Protein AF-A0A4W5Q5W8-F1 (afdb_monomer)

Foldseek 3Di:
DQQKDKDKDDDDFDPPDPDDDDDDIDIDIDRDDDCVPVVVLVVVVVVCVVVVVVLVVLVVQLVPDPDPVSNLVSVLVNLVSDPPSVQVVCVSVVHHPVVVVVVCCVVVPVPDDVDPDDDDVVVVVVVVVVVVVVPDPVVVVVVVVVVD

pLDDT: mean 80.17, std 15.46, range [44.38, 97.44]

Solvent-accessible surface area (backbone atoms only — not comparable to full-atom values): 9172 Å² total; per-residue (Å²): 118,92,47,54,46,79,46,74,55,82,79,75,79,77,92,84,58,99,63,93,71,87,76,85,76,53,75,46,80,43,82,55,77,94,55,64,67,60,54,49,55,49,51,54,51,52,49,23,65,73,71,66,44,48,57,62,50,26,53,54,49,28,74,69,37,92,42,71,68,54,23,45,56,29,51,59,57,35,36,72,80,43,87,64,29,73,62,55,48,36,46,76,75,74,40,54,70,68,60,48,52,50,52,49,42,65,75,70,41,92,75,74,68,94,59,96,64,70,82,54,66,63,65,50,49,52,51,52,51,54,55,53,68,69,55,52,80,62,60,62,55,56,55,56,66,74,73,111

Secondary structure (DSSP, 8-state):
-TTEEEEE--PPPPTT-SS-PPPPPPEEEEE--S-HHHHHHHHHHHHHHHHT-HHHHHHHHHHH-SSHHHHHHHHHHHHTTSTTHHHHHHHHTT--HHHHHHHHHHHS-TT--SS---S-HHHHHHHHHHHHHHS-THHHHHHHHT--

Sequence (148 aa):
FGGKLITFESPKPPVQSPQPVPVPRQVFVSQVTTETEFLQRSRELQAALQSGSLSDYCQAKIHKAPTDSEQDIWRFLLVNFEDEARVKFLRLLGFSKEDLERKISTCLGKNLQPNGHGVDANHLAEKIQLLSAQVSPGTYLYIVHSLL

Mean predicted aligned error: 16.48 Å

Structure (mmCIF, N/CA/C/O backbone):
data_AF-A0A4W5Q5W8-F1
#
_entry.id   AF-A0A4W5Q5W8-F1
#
loop_
_atom_site.group_PDB
_atom_site.id
_atom_site.type_symbol
_atom_site.label_atom_id
_atom_site.label_alt_id
_atom_site.label_comp_id
_atom_site.label_asym_id
_atom_site.label_entity_id
_atom_site.label_seq_id
_atom_site.pdbx_PDB_ins_code
_atom_site.Cartn_x
_atom_site.Cartn_y
_atom_site.Cartn_z
_atom_site.occupancy
_atom_site.B_iso_or_equiv
_atom_site.auth_seq_id
_atom_site.auth_comp_id
_atom_site.auth_asym_id
_atom_site.auth_atom_id
_atom_site.pdbx_PDB_model_num
ATOM 1 N N . PHE A 1 1 ? -5.231 -11.048 26.925 1.00 68.25 1 PHE A N 1
ATOM 2 C CA . PHE A 1 1 ? -4.316 -11.115 25.762 1.00 68.25 1 PHE A CA 1
ATOM 3 C C . PHE A 1 1 ? -4.952 -10.364 24.593 1.00 68.25 1 PHE A C 1
ATOM 5 O O . PHE A 1 1 ? -6.177 -10.326 24.534 1.00 68.25 1 PHE A O 1
ATOM 12 N N . GLY A 1 2 ? -4.175 -9.715 23.721 1.00 84.06 2 GLY A N 1
ATOM 13 C CA . GLY A 1 2 ? -4.726 -8.946 22.589 1.00 84.06 2 GLY A CA 1
ATOM 14 C C . GLY A 1 2 ? -5.416 -7.627 22.969 1.00 84.06 2 GLY A C 1
ATOM 15 O O . GLY A 1 2 ? -6.460 -7.300 22.415 1.00 84.06 2 GLY A O 1
ATOM 16 N N . GLY A 1 3 ? -4.891 -6.894 23.957 1.00 89.25 3 GLY A N 1
ATOM 17 C CA . GLY A 1 3 ? -5.410 -5.569 24.333 1.00 89.25 3 GLY A CA 1
ATOM 18 C C . GLY A 1 3 ? -6.766 -5.564 25.049 1.00 89.25 3 GLY A C 1
ATOM 19 O O . GLY A 1 3 ? -7.362 -4.508 25.205 1.00 89.25 3 GLY A O 1
ATOM 20 N N . LYS A 1 4 ? -7.287 -6.714 25.492 1.00 93.31 4 LYS A N 1
ATOM 21 C CA . LYS A 1 4 ? -8.523 -6.758 26.288 1.00 93.31 4 LYS A CA 1
ATOM 22 C C . LYS A 1 4 ? -8.252 -6.390 27.746 1.00 93.31 4 LYS A C 1
ATOM 24 O O . LYS A 1 4 ? -7.432 -7.039 28.394 1.00 93.31 4 LYS A O 1
ATOM 29 N N . LEU A 1 5 ? -8.976 -5.396 28.243 1.00 92.81 5 LEU A N 1
ATOM 30 C CA . LEU A 1 5 ? -9.076 -5.026 29.648 1.00 92.81 5 LEU A CA 1
ATOM 31 C C . LEU A 1 5 ? -10.336 -5.661 30.236 1.00 92.81 5 LEU A C 1
ATOM 33 O O . LEU A 1 5 ? -11.421 -5.518 29.676 1.00 92.81 5 LEU A O 1
ATOM 37 N N . ILE A 1 6 ? -10.182 -6.365 31.353 1.00 93.88 6 ILE A N 1
ATOM 38 C CA . ILE A 1 6 ? -11.292 -6.979 32.082 1.00 93.88 6 ILE A CA 1
ATOM 39 C C . ILE A 1 6 ? -11.520 -6.175 33.357 1.00 93.88 6 ILE A C 1
ATOM 41 O O . ILE A 1 6 ? -10.591 -5.996 34.145 1.00 93.88 6 ILE A O 1
ATOM 45 N N . THR A 1 7 ? -12.745 -5.704 33.565 1.00 93.50 7 THR A N 1
ATOM 46 C CA . THR A 1 7 ? -13.144 -4.961 34.762 1.00 93.50 7 THR A CA 1
ATOM 47 C C . THR A 1 7 ? -14.281 -5.695 35.450 1.00 93.50 7 THR A C 1
ATOM 49 O O . THR A 1 7 ? -15.285 -6.026 34.827 1.00 93.50 7 THR A O 1
ATOM 52 N N . PHE A 1 8 ? -14.121 -5.955 36.742 1.00 92.44 8 PHE A N 1
ATOM 53 C CA . PHE A 1 8 ? -15.130 -6.616 37.560 1.00 92.44 8 PHE A CA 1
ATOM 54 C C . PHE A 1 8 ? -15.853 -5.569 38.392 1.00 92.44 8 PHE A C 1
ATOM 56 O O . PHE A 1 8 ? -15.212 -4.773 39.080 1.00 92.44 8 PHE A O 1
ATOM 63 N N . GLU A 1 9 ? -17.178 -5.582 38.351 1.00 87.25 9 GLU A N 1
ATOM 64 C CA . GLU A 1 9 ? -17.973 -4.778 39.265 1.00 87.25 9 GLU A CA 1
ATOM 65 C C . GLU A 1 9 ? -18.094 -5.500 40.612 1.00 87.25 9 GLU A C 1
ATOM 67 O O . GLU A 1 9 ? -18.373 -6.700 40.671 1.00 87.25 9 GLU A O 1
ATOM 72 N N . SER A 1 10 ? -17.872 -4.765 41.705 1.00 80.81 10 SER A N 1
ATOM 73 C CA . SER A 1 10 ? -18.020 -5.270 43.074 1.00 80.81 10 SER A CA 1
ATOM 74 C C . SER A 1 10 ? -19.146 -4.512 43.783 1.00 80.81 10 SER A C 1
ATOM 76 O O . SER A 1 10 ? -18.884 -3.575 44.546 1.00 80.81 10 SER A O 1
ATOM 78 N N . PRO A 1 11 ? -20.415 -4.851 43.492 1.00 77.19 11 PRO A N 1
ATOM 79 C CA . PRO A 1 11 ? -21.551 -4.219 44.146 1.00 77.19 11 PRO A CA 1
ATOM 80 C C . PRO A 1 11 ? -21.556 -4.558 45.642 1.00 77.19 11 PRO A C 1
ATOM 82 O O . PRO A 1 11 ? -21.430 -5.719 46.043 1.00 77.19 11 PRO A O 1
ATOM 85 N N . LYS A 1 12 ? -21.694 -3.528 46.487 1.00 72.62 12 LYS A N 1
ATOM 86 C CA . LYS A 1 12 ? -21.829 -3.714 47.938 1.00 72.62 12 LYS A CA 1
ATOM 87 C C . LYS A 1 12 ? -23.199 -4.328 48.244 1.00 72.62 12 LYS A C 1
ATOM 89 O O . LYS A 1 12 ? -24.191 -3.877 47.670 1.00 72.62 12 LYS A O 1
ATOM 94 N N . PRO A 1 13 ? -23.277 -5.325 49.142 1.00 69.31 13 PRO A N 1
ATOM 95 C CA . PRO A 1 13 ? -24.554 -5.913 49.518 1.00 69.31 13 PRO A CA 1
ATOM 96 C C . PRO A 1 13 ? -25.467 -4.853 50.162 1.00 69.31 13 PRO A C 1
ATOM 98 O O . PRO A 1 13 ? -24.973 -3.989 50.896 1.00 69.31 13 PRO A O 1
ATOM 101 N N . PRO A 1 14 ? -26.785 -4.889 49.893 1.00 68.75 14 PRO A N 1
ATOM 102 C CA . PRO A 1 14 ? -27.729 -3.951 50.487 1.00 68.75 14 PRO A CA 1
ATOM 103 C C . PRO A 1 14 ? -27.743 -4.107 52.014 1.00 68.75 14 PRO A C 1
ATOM 105 O O . PRO A 1 14 ? -27.902 -5.203 52.543 1.00 68.75 14 PRO A O 1
ATOM 108 N N . VAL A 1 15 ? -27.581 -2.991 52.730 1.00 68.69 15 VAL A N 1
ATOM 109 C CA . VAL A 1 15 ? -27.398 -2.953 54.197 1.00 68.69 15 VAL A CA 1
ATOM 110 C C . VAL A 1 15 ? -28.729 -3.101 54.967 1.00 68.69 15 VAL A C 1
ATOM 112 O O . VAL A 1 15 ? -28.737 -3.069 56.190 1.00 68.69 15 VAL A O 1
ATOM 115 N N . GLN A 1 16 ? -29.875 -3.246 54.284 1.00 65.00 16 GLN A N 1
ATOM 116 C CA . GLN A 1 16 ? -31.206 -3.054 54.893 1.00 65.00 16 GLN A CA 1
ATOM 117 C C . GLN A 1 16 ? -32.201 -4.224 54.752 1.00 65.00 16 GLN A C 1
ATOM 119 O O . GLN A 1 16 ? -33.368 -4.061 55.098 1.00 65.00 16 GLN A O 1
ATOM 124 N N . SER A 1 17 ? -31.787 -5.413 54.307 1.00 59.44 17 SER A N 1
ATOM 125 C CA . SER A 1 17 ? -32.690 -6.575 54.196 1.00 59.44 17 SER A CA 1
ATOM 126 C C . SER A 1 17 ? -32.237 -7.758 55.072 1.00 59.44 17 SER A C 1
ATOM 128 O O . SER A 1 17 ? -31.102 -8.204 54.916 1.00 59.44 17 SER A O 1
ATOM 130 N N . PRO A 1 18 ? -33.105 -8.331 55.936 1.00 66.69 18 PRO A N 1
ATOM 131 C CA . PRO A 1 18 ? -32.785 -9.505 56.765 1.00 66.69 18 PRO A CA 1
ATOM 132 C C . PRO A 1 18 ? -32.540 -10.805 55.982 1.00 66.69 18 PRO A C 1
ATOM 134 O O . PRO A 1 18 ? -32.096 -11.795 56.558 1.00 66.69 18 PRO A O 1
ATOM 137 N N . GLN A 1 19 ? -32.861 -10.831 54.685 1.00 68.56 19 GLN A N 1
ATOM 138 C CA . GLN A 1 19 ? -32.689 -11.995 53.817 1.00 68.56 19 GLN A CA 1
ATOM 139 C C . GLN A 1 19 ? -31.503 -11.802 52.857 1.00 68.56 19 GLN A C 1
ATOM 141 O O . GLN A 1 19 ? -31.347 -10.712 52.299 1.00 68.56 19 GLN A O 1
ATOM 146 N N . PRO A 1 20 ? -30.681 -12.844 52.623 1.00 64.81 20 PRO A N 1
ATOM 147 C CA . PRO A 1 20 ? -29.597 -12.791 51.651 1.00 64.81 20 PRO A CA 1
ATOM 148 C C . PRO A 1 20 ? -30.169 -12.695 50.229 1.00 64.81 20 PRO A C 1
ATOM 150 O O . PRO A 1 20 ? -30.654 -13.679 49.675 1.00 64.81 20 PRO A O 1
ATOM 153 N N . VAL A 1 21 ? -30.112 -11.503 49.633 1.00 70.56 21 VAL A N 1
ATOM 154 C CA . VAL A 1 21 ? -30.454 -11.295 48.219 1.00 70.56 21 VAL A CA 1
ATOM 155 C C . VAL A 1 21 ? -29.208 -11.585 47.369 1.00 70.56 21 VAL A C 1
ATOM 157 O O . VAL A 1 21 ? -28.157 -10.993 47.631 1.00 70.56 21 VAL A O 1
ATOM 160 N N . PRO A 1 22 ? -29.274 -12.471 46.358 1.00 71.94 22 PRO A N 1
ATOM 161 C CA . PRO A 1 22 ? -28.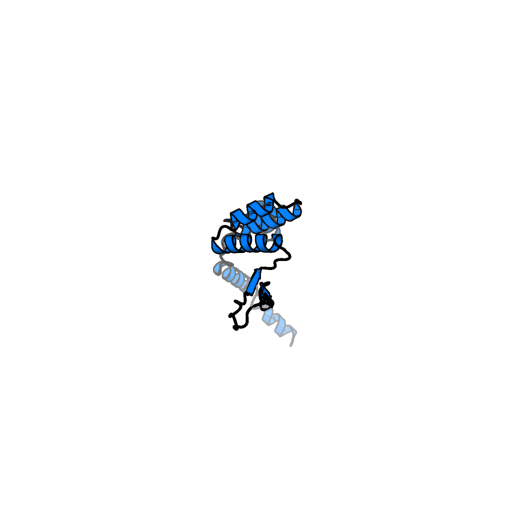165 -12.690 45.436 1.00 71.94 22 PRO A CA 1
ATOM 162 C C . PRO A 1 22 ? -27.853 -11.397 44.677 1.00 71.94 22 PRO A C 1
ATOM 164 O O . PRO A 1 22 ? -28.697 -10.887 43.942 1.00 71.94 22 PRO A O 1
ATOM 167 N N . VAL A 1 23 ? -26.643 -10.859 44.847 1.00 76.06 23 VAL A N 1
ATOM 168 C CA . VAL A 1 23 ? -26.208 -9.669 44.108 1.00 76.06 23 VAL A CA 1
ATOM 169 C C . VAL A 1 23 ? -25.582 -10.115 42.781 1.00 76.06 23 VAL A C 1
ATOM 171 O O . VAL A 1 23 ? -24.589 -10.852 42.809 1.00 76.06 23 VAL A O 1
ATOM 174 N N . PRO A 1 24 ? -26.130 -9.712 41.619 1.00 78.44 24 PRO A N 1
ATOM 175 C CA . PRO A 1 24 ? -25.549 -10.056 40.327 1.00 78.44 24 PRO A CA 1
ATOM 176 C C . PRO A 1 24 ? -24.162 -9.418 40.187 1.00 78.44 24 PRO A C 1
ATOM 178 O O . PRO A 1 24 ? -23.981 -8.235 40.463 1.00 78.44 24 PRO A O 1
ATOM 181 N N . ARG A 1 25 ? -23.169 -10.211 39.772 1.00 84.69 25 ARG A N 1
ATOM 182 C CA . ARG A 1 25 ? -21.806 -9.730 39.507 1.00 84.69 25 ARG A CA 1
ATOM 183 C C . ARG A 1 25 ? -21.631 -9.514 38.013 1.00 84.69 25 ARG A C 1
ATOM 185 O O . ARG A 1 25 ? -21.790 -10.460 37.243 1.00 84.69 25 ARG A O 1
ATOM 192 N N . GLN A 1 26 ? -21.280 -8.296 37.617 1.00 88.88 26 GLN A N 1
ATOM 193 C CA . GLN A 1 26 ? -21.050 -7.948 36.221 1.00 88.88 26 GLN A CA 1
ATOM 194 C C . GLN A 1 26 ? -19.553 -7.907 35.904 1.00 88.88 26 GLN A C 1
ATOM 196 O O . GLN A 1 26 ? -18.728 -7.484 36.718 1.00 88.88 26 GLN A O 1
ATOM 201 N N . VAL A 1 27 ? -19.202 -8.364 34.703 1.00 93.06 27 VAL A N 1
ATOM 202 C CA . VAL A 1 27 ? -17.850 -8.257 34.153 1.00 93.06 27 VAL A CA 1
ATOM 203 C C . VAL A 1 27 ? -17.926 -7.484 32.849 1.00 93.06 27 VAL A C 1
ATOM 205 O O . VAL A 1 27 ? -18.729 -7.806 31.974 1.00 93.06 27 VAL A O 1
ATOM 208 N N . PHE A 1 28 ? -17.070 -6.482 32.717 1.00 92.94 28 PHE A N 1
ATOM 209 C CA . PHE A 1 28 ? -16.904 -5.691 31.510 1.00 92.94 28 PHE A CA 1
ATOM 210 C C . PHE A 1 28 ? -15.620 -6.110 30.806 1.00 92.94 28 PHE A C 1
ATOM 212 O O . PHE A 1 28 ? -14.572 -6.276 31.432 1.00 92.94 28 PHE A O 1
ATOM 219 N N . VAL A 1 29 ? -15.706 -6.275 29.489 1.00 93.69 29 VAL A N 1
ATOM 220 C CA . VAL A 1 29 ? -14.563 -6.588 28.631 1.00 93.69 29 VAL A CA 1
ATOM 221 C C . VAL A 1 29 ? -14.401 -5.450 27.638 1.00 93.69 29 VAL A C 1
ATOM 223 O O . VAL A 1 29 ? -15.186 -5.323 26.701 1.00 93.69 29 VAL A O 1
ATOM 226 N N . SER A 1 30 ? -13.373 -4.634 27.835 1.00 92.69 30 SER A N 1
ATOM 227 C CA . SER A 1 30 ? -13.082 -3.467 27.004 1.00 92.69 30 SER A CA 1
ATOM 228 C C . SER A 1 30 ? -11.889 -3.743 26.096 1.00 92.69 30 SER A C 1
ATOM 230 O O . SER A 1 30 ? -10.868 -4.266 26.537 1.00 92.69 30 SER A O 1
ATOM 232 N N . GLN A 1 31 ? -11.993 -3.386 24.815 1.00 91.81 31 GLN A N 1
ATOM 233 C CA . GLN A 1 31 ? -10.853 -3.426 23.900 1.00 91.81 31 GLN A CA 1
ATOM 234 C C . GLN A 1 31 ? -10.048 -2.136 24.052 1.00 91.81 31 GLN A C 1
ATOM 236 O O . GLN A 1 31 ? -10.530 -1.053 23.738 1.00 91.81 31 GLN 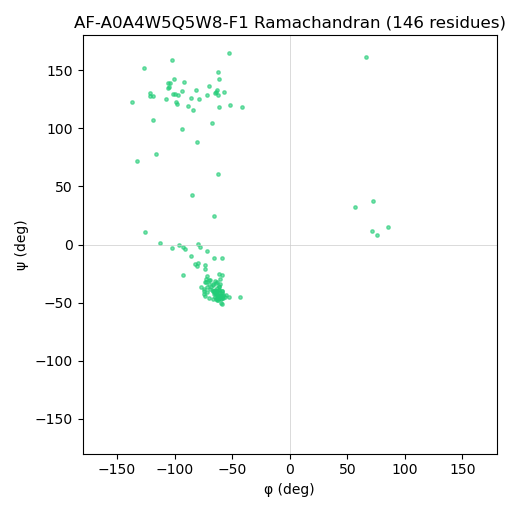A O 1
ATOM 241 N N . VAL A 1 32 ? -8.808 -2.259 24.507 1.00 90.62 32 VAL A N 1
ATOM 242 C CA . VAL A 1 32 ? -7.857 -1.154 24.586 1.00 90.62 32 VAL A CA 1
ATOM 243 C C . VAL A 1 32 ? -7.029 -1.145 23.309 1.00 90.62 32 VAL A C 1
ATOM 245 O O . VAL A 1 32 ? -6.553 -2.184 22.845 1.00 90.62 32 VAL A O 1
ATOM 248 N N . THR A 1 33 ? -6.900 0.031 22.704 1.00 87.69 33 THR A N 1
ATOM 249 C CA . THR A 1 33 ? -6.078 0.266 21.516 1.00 87.69 33 THR A CA 1
ATOM 250 C C . THR A 1 33 ? -5.322 1.569 21.706 1.00 87.69 33 THR A C 1
ATOM 252 O O . THR A 1 33 ? -5.943 2.605 21.919 1.00 87.69 33 THR A O 1
ATOM 255 N N . THR A 1 34 ? -3.995 1.510 21.639 1.00 86.12 34 THR A N 1
ATOM 256 C CA . THR A 1 34 ? -3.108 2.669 21.818 1.00 86.12 34 THR A CA 1
ATOM 257 C C . THR A 1 34 ? -2.759 3.360 20.498 1.00 86.12 34 THR A C 1
ATOM 259 O O . THR A 1 34 ? -2.510 4.557 20.497 1.00 86.12 34 THR A O 1
ATOM 262 N N . GLU A 1 35 ? -2.784 2.634 19.373 1.00 88.38 35 GLU A N 1
ATOM 263 C CA . GLU A 1 35 ? -2.326 3.113 18.056 1.00 88.38 35 GLU A CA 1
ATOM 264 C C . GLU A 1 35 ? -3.348 2.783 16.955 1.00 88.38 35 GLU A C 1
ATOM 266 O O . GLU A 1 35 ? -3.172 1.886 16.125 1.00 88.38 35 GLU A O 1
ATOM 271 N N . THR A 1 36 ? -4.475 3.492 16.966 1.00 89.69 36 THR A N 1
ATOM 272 C CA . THR A 1 36 ? -5.610 3.230 16.065 1.00 89.69 36 THR A CA 1
ATOM 273 C C . THR A 1 36 ? -5.251 3.389 14.587 1.00 89.69 36 THR A C 1
ATOM 275 O O . THR A 1 36 ? -5.675 2.570 13.771 1.00 89.69 36 THR A O 1
ATOM 278 N N . GLU A 1 37 ? -4.440 4.389 14.238 1.00 90.50 37 GLU A N 1
ATOM 279 C CA . GLU A 1 37 ? -4.023 4.654 12.856 1.00 90.50 37 GLU A CA 1
ATOM 280 C C . GLU A 1 37 ? -3.150 3.536 12.282 1.00 90.50 37 GLU A C 1
ATOM 282 O O . GLU A 1 37 ? -3.353 3.102 11.147 1.00 90.50 37 GLU A O 1
ATOM 287 N N . PHE A 1 38 ? -2.202 3.025 13.071 1.00 91.56 38 PHE A N 1
ATOM 288 C CA . PHE A 1 38 ? -1.345 1.921 12.652 1.00 91.56 38 PHE A CA 1
ATOM 289 C C . PHE A 1 38 ? -2.167 0.653 12.394 1.00 91.56 38 PHE A C 1
ATOM 291 O O . PHE A 1 38 ? -2.023 0.014 11.349 1.00 91.56 38 PHE A O 1
ATOM 298 N N . LEU A 1 39 ? -3.092 0.322 13.304 1.00 92.62 39 LEU A N 1
ATOM 299 C CA . LEU A 1 39 ? -3.999 -0.811 13.115 1.00 92.62 39 LEU A CA 1
ATOM 300 C C . LEU A 1 39 ? -4.883 -0.640 11.885 1.00 92.62 39 LEU A C 1
ATOM 302 O O . LEU A 1 39 ? -5.128 -1.608 11.168 1.00 92.62 39 LEU A O 1
ATOM 306 N N . GLN A 1 40 ? -5.357 0.577 11.6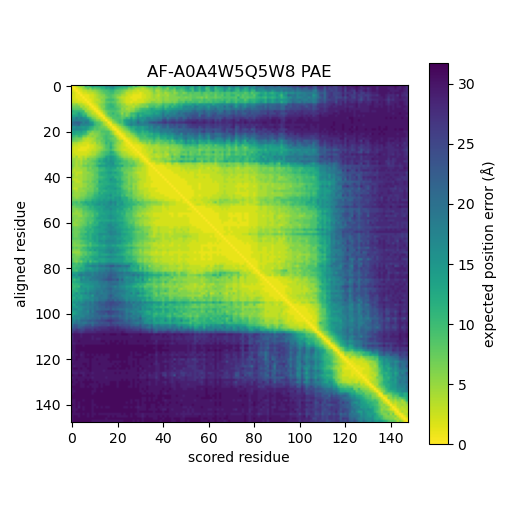30 1.00 93.31 40 GLN A N 1
ATOM 307 C CA . GLN A 1 40 ? -6.170 0.858 10.458 1.00 93.31 40 GLN A CA 1
ATOM 308 C C . GLN A 1 40 ? -5.375 0.639 9.166 1.00 93.31 40 GLN A C 1
ATOM 310 O O . GLN A 1 40 ? -5.827 -0.094 8.290 1.00 93.31 40 GLN A O 1
ATOM 315 N N . ARG A 1 41 ? -4.147 1.161 9.094 1.00 94.50 41 ARG A N 1
ATOM 316 C CA . ARG A 1 41 ? -3.232 0.936 7.963 1.00 94.50 41 ARG A CA 1
ATOM 317 C C . ARG A 1 41 ? -2.918 -0.545 7.744 1.00 94.50 41 ARG A C 1
ATOM 319 O O . ARG A 1 41 ? -2.861 -0.990 6.600 1.00 94.50 41 ARG A O 1
ATOM 326 N N . SER A 1 42 ? -2.732 -1.301 8.827 1.00 95.38 42 SER A N 1
ATOM 327 C CA . SER A 1 42 ? -2.503 -2.749 8.777 1.00 95.38 42 SER A CA 1
ATOM 328 C C . SER A 1 42 ? -3.722 -3.498 8.229 1.00 95.38 42 SER A C 1
ATOM 330 O O . SER A 1 42 ? -3.584 -4.319 7.325 1.00 95.38 42 SER A O 1
ATOM 332 N N . ARG A 1 43 ? -4.932 -3.157 8.696 1.00 94.88 43 ARG A N 1
ATOM 333 C CA . ARG A 1 43 ? -6.181 -3.735 8.174 1.00 94.88 43 ARG A CA 1
ATOM 334 C C . ARG A 1 43 ? -6.375 -3.450 6.689 1.00 94.88 43 ARG A C 1
ATOM 336 O O . ARG A 1 43 ? -6.748 -4.355 5.954 1.00 94.88 43 ARG A O 1
ATOM 343 N N . GLU A 1 44 ? -6.106 -2.224 6.251 1.00 95.88 44 GLU A N 1
ATOM 344 C CA . GLU A 1 44 ? -6.191 -1.845 4.835 1.00 95.88 44 GLU A CA 1
ATOM 345 C C . GLU A 1 44 ? -5.216 -2.649 3.971 1.00 95.88 44 GLU A C 1
ATOM 347 O O . GLU A 1 44 ? -5.606 -3.171 2.929 1.00 95.88 44 GLU A O 1
ATOM 352 N N . LEU A 1 45 ? -3.967 -2.804 4.424 1.00 95.25 45 LEU A N 1
ATOM 353 C CA . LEU A 1 45 ? -2.977 -3.625 3.729 1.00 95.25 45 LEU A CA 1
ATOM 354 C C . LEU A 1 45 ? -3.411 -5.093 3.666 1.00 95.25 45 LEU A C 1
ATOM 356 O O . LEU A 1 45 ? -3.345 -5.716 2.609 1.00 95.25 45 LEU A O 1
ATOM 360 N N . GLN A 1 46 ? -3.871 -5.645 4.789 1.00 96.62 46 GLN A N 1
ATOM 361 C CA . GLN A 1 46 ? -4.326 -7.028 4.847 1.00 96.62 46 GLN A CA 1
ATOM 362 C C . GLN A 1 46 ? -5.523 -7.259 3.918 1.00 96.62 46 GLN A C 1
ATOM 364 O O . GLN A 1 46 ? -5.562 -8.274 3.227 1.00 96.62 46 GLN A O 1
ATOM 369 N N . ALA A 1 47 ? -6.464 -6.314 3.855 1.00 96.50 47 ALA A N 1
ATOM 370 C CA . ALA A 1 47 ? -7.591 -6.382 2.935 1.00 96.50 47 ALA A CA 1
ATOM 371 C C . ALA A 1 47 ? -7.119 -6.398 1.474 1.00 96.50 47 ALA A C 1
ATOM 373 O O . ALA A 1 47 ? -7.548 -7.265 0.721 1.00 96.50 47 ALA A O 1
ATOM 3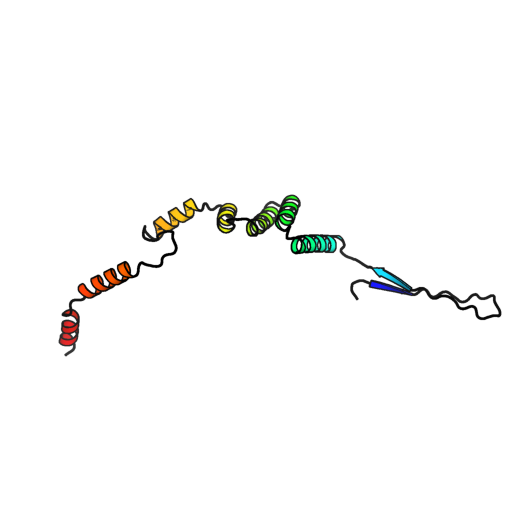74 N N . ALA A 1 48 ? -6.186 -5.515 1.100 1.00 95.69 48 ALA A N 1
ATOM 375 C CA . ALA A 1 48 ? -5.635 -5.465 -0.256 1.00 95.69 48 ALA A CA 1
ATOM 376 C C . ALA A 1 48 ? -4.872 -6.745 -0.644 1.00 95.69 48 ALA A C 1
ATOM 378 O O . ALA A 1 48 ? -4.969 -7.204 -1.781 1.00 95.69 48 ALA A O 1
ATOM 379 N N . LEU A 1 49 ? -4.141 -7.349 0.300 1.00 94.50 49 LEU A N 1
ATOM 380 C CA . LEU A 1 49 ? -3.472 -8.639 0.096 1.00 94.50 49 LEU A CA 1
ATOM 381 C C . LEU A 1 49 ? -4.476 -9.776 -0.127 1.00 94.50 49 LEU A C 1
ATOM 383 O O . LEU A 1 49 ? -4.238 -10.648 -0.956 1.00 94.50 49 LEU A O 1
ATOM 387 N N . GLN A 1 50 ? -5.588 -9.773 0.610 1.00 95.25 50 GLN A N 1
ATOM 388 C CA . GLN A 1 50 ? -6.618 -10.810 0.517 1.00 95.25 50 GLN A CA 1
ATOM 389 C C . GLN A 1 50 ? -7.465 -10.691 -0.755 1.00 95.25 50 GLN A C 1
ATOM 391 O O . GLN A 1 50 ? -7.825 -11.708 -1.340 1.00 95.25 50 GLN A O 1
ATOM 396 N N . SER A 1 51 ? -7.787 -9.469 -1.183 1.00 94.38 51 SER A N 1
ATOM 397 C CA . SER A 1 51 ? -8.570 -9.208 -2.397 1.00 94.38 51 SER A CA 1
ATOM 398 C C . SER A 1 51 ? -7.737 -9.234 -3.681 1.00 94.38 51 SER A C 1
ATOM 400 O O . SER A 1 51 ? -8.305 -9.285 -4.768 1.00 94.38 51 SER A O 1
ATOM 402 N N . GLY A 1 52 ? -6.407 -9.146 -3.574 1.00 90.69 52 GLY A N 1
ATOM 403 C CA . GLY A 1 52 ? -5.515 -8.951 -4.717 1.00 90.69 52 GLY A CA 1
ATOM 404 C C . GLY A 1 52 ? -5.500 -7.515 -5.262 1.00 90.69 52 GLY A C 1
ATOM 405 O O . GLY A 1 52 ? -4.879 -7.264 -6.290 1.00 90.69 52 GLY A O 1
ATOM 406 N N . SER A 1 53 ? -6.127 -6.547 -4.585 1.00 93.38 53 SER A N 1
ATOM 407 C CA . SER A 1 53 ? -6.196 -5.140 -5.021 1.00 93.38 53 SER A CA 1
ATOM 408 C C . SER A 1 53 ? -4.963 -4.321 -4.600 1.00 93.38 53 SER A C 1
ATOM 410 O O . SER A 1 53 ? -5.074 -3.195 -4.107 1.00 93.38 53 SER A O 1
ATOM 412 N N . LEU A 1 54 ? -3.764 -4.896 -4.747 1.00 93.06 54 LEU A N 1
ATOM 413 C CA . LEU A 1 54 ? -2.505 -4.258 -4.337 1.00 93.06 54 LEU A CA 1
ATOM 414 C C . LEU A 1 54 ? -2.142 -3.052 -5.205 1.00 93.06 54 LEU A C 1
ATOM 416 O O . LEU A 1 54 ? -1.555 -2.100 -4.692 1.00 93.06 54 LEU A O 1
ATOM 420 N N . SER A 1 55 ? -2.526 -3.056 -6.483 1.00 93.81 55 SER A N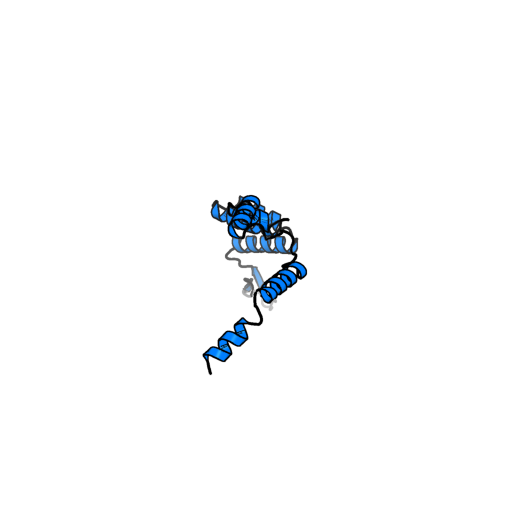 1
ATOM 421 C CA . SER A 1 55 ? -2.308 -1.918 -7.380 1.00 93.81 55 SER A CA 1
ATOM 422 C C . SER A 1 55 ? -3.060 -0.673 -6.901 1.00 93.81 55 SER A C 1
ATOM 424 O O . SER A 1 55 ? -2.451 0.386 -6.747 1.00 93.81 55 SER A O 1
ATOM 426 N N . ASP A 1 56 ? -4.341 -0.815 -6.551 1.00 94.19 56 ASP A N 1
ATOM 427 C CA . ASP A 1 56 ? -5.156 0.280 -6.006 1.00 94.19 56 ASP A CA 1
ATOM 428 C C . ASP A 1 56 ? -4.608 0.765 -4.659 1.00 94.19 56 ASP A C 1
ATOM 430 O O . ASP A 1 56 ? -4.520 1.968 -4.400 1.00 94.19 56 ASP A O 1
ATOM 434 N N . TYR A 1 57 ? -4.169 -0.173 -3.809 1.00 95.81 57 TYR A N 1
ATOM 435 C CA . TYR A 1 57 ? -3.513 0.161 -2.546 1.00 95.81 57 TYR A CA 1
ATOM 436 C C . TYR A 1 57 ? -2.246 0.994 -2.780 1.00 95.81 57 TYR A C 1
ATOM 438 O O . TYR A 1 57 ? -2.075 2.038 -2.151 1.00 95.81 57 TYR A O 1
ATOM 446 N N . CYS A 1 58 ? -1.382 0.592 -3.717 1.00 95.69 58 CYS A N 1
ATOM 447 C CA . CYS A 1 58 ? -0.173 1.345 -4.048 1.00 95.69 58 CYS A CA 1
ATOM 448 C C . CYS A 1 58 ? -0.507 2.735 -4.603 1.00 95.69 58 CYS A C 1
ATOM 450 O O . CYS A 1 58 ? 0.094 3.708 -4.158 1.00 95.69 58 CYS A O 1
ATOM 452 N N . GLN A 1 59 ? -1.499 2.869 -5.490 1.00 95.75 59 GLN A N 1
ATOM 453 C CA . GLN A 1 59 ? -1.939 4.178 -5.991 1.00 95.75 59 GLN A CA 1
ATOM 454 C C . GLN A 1 59 ? -2.406 5.108 -4.865 1.00 95.75 59 GLN A C 1
ATOM 456 O O . GLN A 1 59 ? -1.978 6.263 -4.791 1.00 95.75 59 GLN A O 1
ATOM 461 N N . ALA A 1 60 ? -3.219 4.600 -3.936 1.00 95.62 60 ALA A N 1
ATOM 462 C CA . ALA A 1 60 ? -3.654 5.371 -2.776 1.00 95.62 60 ALA A CA 1
ATOM 463 C C . ALA A 1 60 ? -2.471 5.794 -1.887 1.00 95.62 60 ALA A C 1
ATOM 465 O O . ALA A 1 60 ? -2.471 6.893 -1.327 1.00 95.62 60 ALA A O 1
ATOM 466 N N . LYS A 1 61 ? -1.449 4.939 -1.758 1.00 96.44 61 LYS A N 1
ATOM 467 C CA . LYS A 1 61 ? -0.228 5.239 -1.001 1.00 96.44 61 LYS A CA 1
ATOM 468 C C . LYS A 1 61 ? 0.665 6.263 -1.697 1.00 96.44 61 LYS A C 1
ATOM 470 O O . LYS A 1 61 ? 1.189 7.117 -0.991 1.00 96.44 61 LYS A O 1
ATOM 475 N N . ILE A 1 62 ? 0.762 6.241 -3.029 1.00 96.50 62 ILE A N 1
ATOM 476 C CA . ILE A 1 62 ? 1.434 7.287 -3.818 1.00 96.50 62 ILE A CA 1
ATOM 477 C C . ILE A 1 62 ? 0.751 8.631 -3.552 1.00 96.50 62 ILE A C 1
ATOM 479 O O . ILE A 1 62 ? 1.410 9.583 -3.161 1.00 96.50 62 ILE A O 1
ATOM 483 N N . HIS A 1 63 ? -0.576 8.716 -3.677 1.00 96.44 63 HIS A N 1
ATOM 484 C CA . HIS A 1 63 ? -1.276 9.995 -3.510 1.00 96.44 63 HIS A CA 1
ATOM 485 C C . HIS A 1 63 ? -1.179 10.573 -2.087 1.00 96.44 63 HIS A C 1
ATOM 487 O O . HIS A 1 63 ? -1.168 11.786 -1.906 1.00 96.44 63 HIS A O 1
ATOM 493 N N . LYS A 1 64 ? -1.103 9.707 -1.068 1.00 95.31 64 LYS A N 1
ATOM 494 C CA . LYS A 1 64 ? -0.973 10.110 0.343 1.00 95.31 64 LYS A CA 1
ATOM 495 C C . LYS A 1 64 ? 0.473 10.364 0.784 1.00 95.31 64 LYS A C 1
ATOM 497 O O . LYS A 1 64 ? 0.671 10.795 1.920 1.00 95.31 64 LYS A O 1
ATOM 502 N N . ALA A 1 65 ? 1.468 10.026 -0.033 1.00 96.50 65 ALA A N 1
ATOM 503 C CA . ALA A 1 65 ? 2.867 10.168 0.340 1.00 96.50 65 ALA A CA 1
ATOM 504 C C . ALA A 1 65 ? 3.271 11.659 0.356 1.00 96.50 65 ALA A C 1
ATOM 506 O O . ALA A 1 65 ? 3.038 12.365 -0.626 1.00 96.50 65 ALA A O 1
ATOM 507 N N . PRO A 1 66 ? 3.877 12.153 1.451 1.00 94.25 66 PRO A N 1
ATOM 508 C CA . PRO A 1 66 ? 4.202 13.567 1.631 1.00 94.25 66 PRO A CA 1
ATOM 509 C C . PRO A 1 66 ? 5.385 14.039 0.781 1.00 94.25 66 PRO A C 1
ATOM 511 O O . PRO A 1 66 ? 5.533 15.238 0.565 1.00 94.25 66 PRO A O 1
ATOM 514 N N . THR A 1 67 ? 6.244 13.123 0.330 1.00 97.44 67 THR A N 1
ATOM 515 C CA . THR A 1 67 ? 7.482 13.441 -0.389 1.00 97.44 67 THR A CA 1
ATOM 516 C C . THR A 1 67 ? 7.554 12.700 -1.716 1.00 97.44 67 THR A C 1
ATOM 518 O O . THR A 1 67 ? 7.021 11.596 -1.850 1.00 97.44 67 THR A O 1
ATOM 521 N N . ASP A 1 68 ? 8.250 13.285 -2.691 1.00 94.56 68 ASP A N 1
ATOM 522 C CA . ASP A 1 68 ? 8.451 12.661 -4.003 1.00 94.56 68 ASP A CA 1
ATOM 523 C C . ASP A 1 68 ? 9.214 11.338 -3.891 1.00 94.56 68 ASP A C 1
ATOM 525 O O . ASP A 1 68 ? 8.863 10.370 -4.556 1.00 94.56 68 ASP A O 1
ATOM 529 N N . SER A 1 69 ? 10.187 11.245 -2.980 1.00 94.00 69 SER A N 1
ATOM 530 C CA . SER A 1 69 ? 10.919 10.002 -2.726 1.00 94.00 69 SER A CA 1
ATOM 531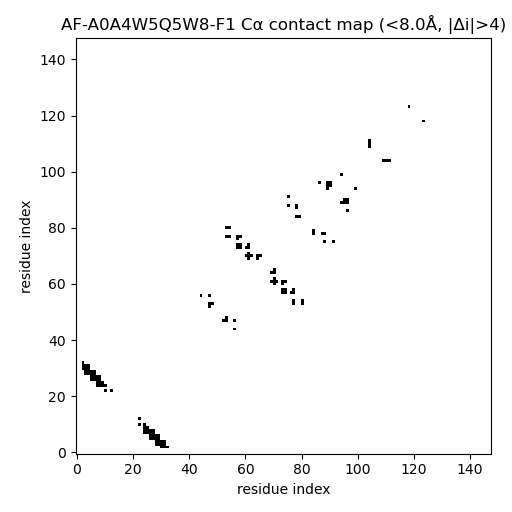 C C . SER A 1 69 ? 10.021 8.899 -2.159 1.00 94.00 69 SER A C 1
ATOM 533 O O . SER A 1 69 ? 10.129 7.746 -2.573 1.00 94.00 69 SER A O 1
ATOM 535 N N . GLU A 1 70 ? 9.101 9.223 -1.246 1.00 94.38 70 GLU A N 1
ATOM 536 C CA . GLU A 1 70 ? 8.104 8.257 -0.779 1.00 94.38 70 GLU A CA 1
ATOM 537 C C . GLU A 1 70 ? 7.133 7.864 -1.895 1.00 94.38 70 GLU A C 1
ATOM 539 O O . GLU A 1 70 ? 6.807 6.682 -2.025 1.00 94.38 70 GLU A O 1
ATOM 544 N N . GLN A 1 71 ? 6.700 8.815 -2.729 1.00 95.81 71 GLN A N 1
ATOM 545 C CA . GLN A 1 71 ? 5.894 8.511 -3.912 1.00 95.81 71 GLN A CA 1
ATOM 546 C C . GLN A 1 71 ? 6.628 7.554 -4.849 1.00 95.81 71 GLN A C 1
ATOM 548 O O . GLN A 1 71 ? 6.030 6.582 -5.309 1.00 95.81 71 GLN A O 1
ATOM 553 N N . ASP A 1 72 ? 7.917 7.785 -5.094 1.00 93.44 72 ASP A N 1
ATOM 554 C CA . ASP A 1 72 ? 8.742 6.932 -5.939 1.00 93.44 72 ASP A CA 1
ATOM 555 C C . ASP A 1 72 ? 8.824 5.518 -5.378 1.00 93.44 72 ASP A C 1
ATOM 557 O O . ASP A 1 72 ? 8.551 4.574 -6.114 1.00 93.44 72 ASP A O 1
ATOM 561 N N . ILE A 1 73 ? 9.068 5.341 -4.075 1.00 94.19 73 ILE A N 1
ATOM 562 C CA . ILE A 1 73 ? 9.061 4.011 -3.439 1.00 94.19 73 ILE A CA 1
ATOM 563 C C . ILE A 1 73 ? 7.756 3.259 -3.745 1.00 94.19 73 ILE A C 1
ATOM 565 O O . ILE A 1 73 ? 7.786 2.084 -4.123 1.00 94.19 73 ILE A O 1
ATOM 569 N N . TRP A 1 74 ? 6.605 3.928 -3.638 1.00 95.38 74 TRP A N 1
ATOM 570 C CA . TRP A 1 74 ? 5.316 3.303 -3.943 1.00 95.38 74 TRP A CA 1
ATOM 571 C C . TRP A 1 74 ? 5.081 3.089 -5.446 1.00 95.38 74 TRP A C 1
ATOM 573 O O . TRP A 1 74 ? 4.468 2.087 -5.809 1.00 95.38 74 TRP A O 1
ATOM 583 N N . ARG A 1 75 ? 5.597 3.958 -6.329 1.00 93.56 75 ARG A N 1
ATOM 584 C CA . ARG A 1 75 ? 5.592 3.743 -7.792 1.00 93.56 75 ARG A CA 1
ATOM 585 C C . ARG A 1 75 ? 6.417 2.518 -8.170 1.00 93.56 75 ARG A C 1
ATOM 587 O O . ARG A 1 75 ? 5.956 1.691 -8.950 1.00 93.56 75 ARG A O 1
ATOM 594 N N . PHE A 1 76 ? 7.602 2.369 -7.581 1.00 92.94 76 PHE A N 1
ATOM 595 C CA . PHE A 1 76 ? 8.431 1.178 -7.735 1.00 92.94 76 PHE A CA 1
ATOM 596 C C . PHE A 1 76 ? 7.670 -0.067 -7.273 1.00 92.94 76 PHE A C 1
ATOM 598 O O . PHE A 1 76 ? 7.624 -1.064 -7.991 1.00 92.94 76 PHE A O 1
ATOM 605 N N . LEU A 1 77 ? 7.013 -0.019 -6.112 1.00 93.44 77 LEU A N 1
ATOM 606 C CA . LEU A 1 77 ? 6.228 -1.161 -5.653 1.00 93.44 77 LEU A CA 1
ATOM 607 C C . LEU A 1 77 ? 5.083 -1.496 -6.623 1.00 93.44 77 LEU A C 1
ATOM 609 O O . LEU A 1 77 ? 4.952 -2.661 -6.988 1.00 93.44 77 LEU A O 1
ATOM 613 N N . LEU A 1 78 ? 4.329 -0.493 -7.089 1.00 93.31 78 LEU A N 1
ATOM 614 C CA . LEU A 1 78 ? 3.218 -0.655 -8.033 1.00 93.31 78 LEU A CA 1
ATOM 615 C C . LEU A 1 78 ? 3.645 -1.375 -9.319 1.00 93.31 78 LEU A C 1
ATOM 617 O O . LEU A 1 78 ? 2.963 -2.299 -9.753 1.00 93.31 78 LEU A O 1
ATOM 621 N N . VAL A 1 79 ? 4.800 -1.009 -9.883 1.00 92.75 79 VAL A N 1
ATOM 622 C CA . VAL A 1 79 ? 5.329 -1.620 -11.113 1.00 92.75 79 VAL A CA 1
ATOM 623 C C . VAL A 1 79 ? 5.543 -3.134 -10.982 1.00 92.75 79 VAL A C 1
ATOM 625 O O . VAL A 1 79 ? 5.441 -3.834 -11.987 1.00 92.75 79 VAL A O 1
ATOM 628 N N . ASN A 1 80 ? 5.768 -3.674 -9.774 1.00 88.75 80 ASN A N 1
ATOM 629 C CA . ASN A 1 80 ? 5.870 -5.131 -9.576 1.00 88.75 80 ASN A CA 1
ATOM 630 C C . ASN A 1 80 ? 4.587 -5.880 -9.958 1.00 88.75 80 ASN A C 1
ATOM 632 O O . ASN A 1 80 ? 4.658 -7.068 -10.264 1.00 88.75 80 ASN A O 1
ATOM 636 N N . PHE A 1 81 ? 3.433 -5.214 -9.902 1.00 87.88 81 PHE A N 1
ATOM 637 C CA . PHE A 1 81 ? 2.128 -5.815 -10.173 1.00 87.88 81 PHE A CA 1
ATOM 638 C C . PHE A 1 81 ? 1.653 -5.592 -11.612 1.00 87.88 81 PHE A C 1
ATOM 640 O O . PHE A 1 81 ? 0.569 -6.044 -11.970 1.00 87.88 81 PHE A O 1
ATOM 647 N N . GLU A 1 82 ? 2.434 -4.891 -12.434 1.00 87.12 82 GLU A N 1
ATOM 648 C CA . GLU A 1 82 ? 2.087 -4.600 -13.821 1.00 87.12 82 GLU A CA 1
ATOM 649 C C . GLU A 1 82 ? 2.833 -5.502 -14.814 1.00 87.12 82 GLU A C 1
ATOM 651 O O . GLU A 1 82 ? 3.928 -6.005 -14.548 1.00 87.12 82 GLU A O 1
ATOM 656 N N . ASP A 1 83 ? 2.282 -5.618 -16.024 1.00 84.38 83 ASP A N 1
ATOM 657 C CA . ASP A 1 83 ? 2.985 -6.237 -17.145 1.00 84.38 83 ASP A CA 1
ATOM 658 C C . ASP A 1 83 ? 4.251 -5.455 -17.513 1.00 84.38 83 ASP A C 1
ATOM 660 O O . ASP A 1 83 ? 4.322 -4.228 -17.375 1.00 84.38 83 ASP A O 1
ATOM 664 N N . GLU A 1 84 ? 5.260 -6.182 -17.998 1.00 85.44 84 GLU A N 1
ATOM 665 C CA . GLU A 1 84 ? 6.569 -5.637 -18.382 1.00 85.44 84 GLU A CA 1
ATOM 666 C C . GLU A 1 84 ? 7.293 -4.884 -17.249 1.00 85.44 84 GLU A C 1
ATOM 668 O O . GLU A 1 84 ? 8.077 -3.963 -17.503 1.00 85.44 84 GLU A O 1
ATOM 673 N N . ALA A 1 85 ? 7.090 -5.306 -15.993 1.00 87.44 85 ALA A N 1
ATOM 674 C CA . ALA A 1 85 ? 7.657 -4.685 -14.793 1.00 87.44 85 ALA A CA 1
ATOM 675 C C . ALA A 1 85 ? 9.139 -4.297 -14.940 1.00 87.44 85 ALA A C 1
ATOM 677 O O . ALA A 1 85 ? 9.533 -3.175 -14.637 1.00 87.44 85 ALA A O 1
ATOM 678 N N . ARG A 1 86 ? 9.971 -5.189 -15.496 1.00 86.56 86 ARG A N 1
ATOM 679 C CA . ARG A 1 86 ? 11.413 -4.948 -15.701 1.00 86.56 86 ARG A CA 1
ATOM 680 C C . ARG A 1 86 ? 11.703 -3.732 -16.585 1.00 86.56 86 ARG A C 1
ATOM 682 O O . ARG A 1 86 ? 12.616 -2.971 -16.284 1.00 86.56 86 ARG A O 1
ATOM 689 N N . VAL A 1 87 ? 10.932 -3.529 -17.652 1.00 87.12 87 VAL A N 1
ATOM 690 C CA . VAL A 1 87 ? 11.098 -2.382 -18.562 1.00 87.12 87 VAL A CA 1
ATOM 691 C C . VAL A 1 87 ? 10.630 -1.096 -17.882 1.00 87.12 87 VAL A C 1
ATOM 693 O O . VAL A 1 87 ? 11.287 -0.060 -17.976 1.00 87.12 87 VAL A O 1
ATOM 696 N N . LYS A 1 88 ? 9.522 -1.163 -17.142 1.00 86.19 88 LYS A N 1
ATOM 697 C CA . LYS A 1 88 ? 8.984 -0.027 -16.382 1.00 86.19 88 LYS A CA 1
ATOM 698 C C . LYS A 1 88 ? 9.899 0.386 -15.224 1.00 86.19 88 LYS A C 1
ATOM 700 O O . LYS A 1 88 ? 10.068 1.580 -14.993 1.00 86.19 88 LYS A O 1
ATOM 705 N N . PHE A 1 89 ? 10.567 -0.566 -14.573 1.00 88.88 89 PHE A N 1
ATOM 706 C CA . PHE A 1 89 ? 11.607 -0.289 -13.580 1.00 88.88 89 PHE A CA 1
ATOM 707 C C . PHE A 1 89 ? 12.780 0.478 -14.166 1.00 88.88 89 PHE A C 1
ATOM 709 O O . PHE A 1 89 ? 13.206 1.466 -13.575 1.00 88.88 89 PHE A O 1
ATOM 716 N N . LEU A 1 90 ? 13.279 0.056 -15.333 1.00 87.81 90 LEU A N 1
ATOM 717 C CA . LEU A 1 90 ? 14.347 0.781 -16.020 1.00 87.81 90 LEU A CA 1
ATOM 718 C C . LEU A 1 90 ? 13.936 2.233 -16.258 1.00 87.81 90 LEU A C 1
ATOM 720 O O . LEU A 1 90 ? 14.695 3.135 -15.916 1.00 87.81 90 LEU A O 1
ATOM 724 N N . ARG A 1 91 ? 12.704 2.461 -16.728 1.00 87.06 91 ARG A N 1
ATOM 725 C CA . ARG A 1 91 ? 12.179 3.812 -16.949 1.00 87.06 91 ARG A CA 1
ATOM 726 C C . ARG A 1 91 ? 12.117 4.637 -15.662 1.00 87.06 91 ARG A C 1
ATOM 728 O O . ARG A 1 91 ? 12.535 5.789 -15.685 1.00 87.06 91 ARG A O 1
ATOM 735 N N . LEU A 1 92 ? 11.646 4.060 -14.553 1.00 84.94 92 LEU A N 1
ATOM 736 C CA . LEU A 1 92 ? 11.625 4.739 -13.247 1.00 84.94 92 LEU A CA 1
ATOM 737 C C . LEU A 1 92 ? 13.032 5.069 -12.727 1.00 84.94 92 LEU A C 1
ATOM 739 O O . LEU A 1 92 ? 13.219 6.091 -12.080 1.00 84.94 92 LEU A O 1
ATOM 743 N N . LEU A 1 93 ? 14.029 4.240 -13.040 1.00 87.38 93 LEU A N 1
ATOM 744 C CA . LEU A 1 93 ? 15.437 4.496 -12.721 1.00 87.38 93 LEU A CA 1
ATOM 745 C C . LEU A 1 93 ? 16.105 5.507 -13.675 1.00 87.38 93 LEU A C 1
ATOM 747 O O . LEU A 1 93 ? 17.279 5.824 -13.497 1.00 87.38 93 LEU A O 1
ATOM 751 N N . GLY A 1 94 ? 15.387 6.003 -14.688 1.00 87.38 94 GLY A N 1
ATOM 752 C CA . GLY A 1 94 ? 15.908 6.942 -15.685 1.00 87.38 94 GLY A CA 1
ATOM 753 C C . GLY A 1 94 ? 16.625 6.284 -16.868 1.00 87.38 94 GLY A C 1
ATOM 754 O O . GLY A 1 94 ? 17.329 6.963 -17.613 1.00 87.38 94 GLY A O 1
ATOM 755 N N . PHE A 1 95 ? 16.455 4.976 -17.068 1.00 88.88 95 PHE A N 1
ATOM 756 C CA . PHE A 1 95 ? 17.027 4.229 -18.187 1.00 88.88 95 PHE A CA 1
ATOM 757 C C . PHE A 1 95 ? 15.975 3.900 -19.254 1.00 88.88 95 PHE A C 1
ATOM 759 O O . PHE A 1 95 ? 14.860 3.470 -18.957 1.00 88.88 95 PHE A O 1
ATOM 766 N N . SER A 1 96 ? 16.358 4.033 -20.524 1.00 87.25 96 SER A N 1
ATOM 767 C CA . SER A 1 96 ? 15.612 3.482 -21.661 1.00 87.25 96 SER A CA 1
ATOM 768 C C . SER A 1 96 ? 16.140 2.084 -21.992 1.00 87.25 96 SER A C 1
ATOM 770 O O . SER A 1 96 ? 17.351 1.842 -21.972 1.00 87.25 96 SER A O 1
ATOM 772 N N . LYS A 1 97 ? 15.226 1.163 -22.317 1.00 85.69 97 LYS A N 1
ATOM 773 C CA . LYS A 1 97 ? 15.570 -0.183 -22.793 1.00 85.69 97 LYS A CA 1
ATOM 774 C C . LYS A 1 97 ? 16.430 -0.100 -24.057 1.00 85.69 97 LYS A C 1
ATOM 776 O O . LYS A 1 97 ? 17.448 -0.773 -24.149 1.00 85.69 97 LYS A O 1
ATOM 781 N N . GLU A 1 98 ? 16.055 0.775 -24.980 1.00 86.56 98 GLU A N 1
ATOM 782 C CA . GLU A 1 98 ? 16.698 0.967 -26.279 1.00 86.56 98 GLU A CA 1
ATOM 783 C C . GLU A 1 98 ? 18.131 1.502 -26.122 1.00 86.56 98 GLU A C 1
ATOM 785 O O . GLU A 1 98 ? 19.063 1.046 -26.789 1.00 86.56 98 GLU A O 1
ATOM 790 N N . ASP A 1 99 ? 18.337 2.447 -25.202 1.00 86.12 99 ASP A N 1
ATOM 791 C CA . ASP A 1 99 ? 19.670 2.975 -24.904 1.00 86.12 99 ASP A CA 1
ATOM 792 C C . ASP A 1 99 ? 20.561 1.938 -24.217 1.00 86.12 99 ASP A C 1
ATOM 794 O O . ASP A 1 99 ? 21.764 1.869 -24.497 1.00 86.12 99 ASP A O 1
ATOM 798 N N . LEU A 1 100 ? 19.981 1.104 -23.351 1.00 85.12 100 LEU A N 1
ATOM 799 C CA . LEU A 1 100 ? 20.692 -0.000 -22.721 1.00 85.12 100 LEU A CA 1
ATOM 800 C C . LEU A 1 100 ? 21.095 -1.058 -23.758 1.00 85.12 100 LEU A C 1
ATOM 802 O O . LEU A 1 100 ? 22.263 -1.439 -23.808 1.00 85.12 100 LEU A O 1
ATOM 806 N N . GLU A 1 101 ? 20.181 -1.465 -24.639 1.00 85.88 101 GLU A N 1
ATOM 807 C CA . GLU A 1 101 ? 20.445 -2.402 -25.740 1.00 85.88 101 GLU A CA 1
ATOM 808 C C . GLU A 1 101 ? 21.538 -1.884 -26.683 1.00 85.88 101 GLU A C 1
ATOM 810 O O . GLU A 1 101 ? 22.446 -2.631 -27.062 1.00 85.88 101 GLU A O 1
ATOM 815 N N . ARG A 1 102 ? 21.520 -0.585 -27.007 1.00 86.38 102 ARG A N 1
ATOM 816 C CA . ARG A 1 102 ? 22.563 0.059 -27.816 1.00 86.38 102 ARG A CA 1
ATOM 817 C C . ARG A 1 102 ? 23.924 0.027 -27.124 1.00 86.38 102 ARG A C 1
ATOM 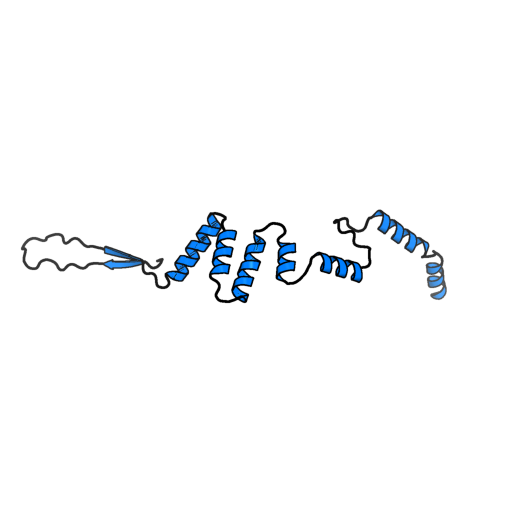819 O O . ARG A 1 102 ? 24.921 -0.332 -27.755 1.00 86.38 102 ARG A O 1
ATOM 826 N N . LYS A 1 103 ? 23.985 0.396 -25.840 1.00 85.12 103 LYS A N 1
ATOM 827 C CA . LYS A 1 103 ? 25.225 0.370 -25.044 1.00 85.12 103 LYS A CA 1
ATOM 828 C C . LYS A 1 103 ? 25.782 -1.050 -24.946 1.00 85.12 103 LYS A C 1
ATOM 830 O O . LYS A 1 103 ? 26.966 -1.245 -25.196 1.00 85.12 103 LYS A O 1
ATOM 835 N N . ILE A 1 104 ? 24.928 -2.037 -24.676 1.00 84.06 104 ILE A N 1
ATOM 836 C CA . ILE A 1 104 ? 25.291 -3.462 -24.631 1.00 84.06 104 ILE A CA 1
ATOM 837 C C . ILE A 1 104 ? 25.853 -3.910 -25.986 1.00 84.06 104 ILE A C 1
ATOM 839 O O . ILE A 1 104 ? 26.962 -4.435 -26.040 1.00 84.06 104 ILE A O 1
ATOM 843 N N . SER A 1 105 ? 25.152 -3.623 -27.084 1.00 84.12 105 SER A N 1
ATOM 844 C CA . SER A 1 105 ? 25.589 -3.978 -28.445 1.00 84.12 105 SER A CA 1
ATOM 845 C C . SER A 1 105 ? 26.928 -3.339 -28.826 1.00 84.12 105 SER A C 1
ATOM 847 O O . SER A 1 105 ? 27.724 -3.928 -29.558 1.00 84.12 105 SER A O 1
ATOM 849 N N . THR A 1 106 ? 27.184 -2.129 -28.325 1.00 80.88 106 THR A N 1
ATOM 850 C CA . THR A 1 106 ? 28.435 -1.398 -28.554 1.00 80.88 106 THR A CA 1
ATOM 851 C C . THR A 1 106 ? 29.587 -1.989 -27.736 1.00 80.88 106 THR A C 1
ATOM 853 O O . THR A 1 106 ? 30.678 -2.160 -28.270 1.00 80.88 106 THR A O 1
ATOM 856 N N . CYS A 1 107 ? 29.354 -2.340 -26.468 1.00 76.50 107 CYS A N 1
ATOM 857 C CA . CYS A 1 107 ? 30.387 -2.870 -25.573 1.00 76.50 107 CYS A CA 1
ATOM 858 C C . CYS A 1 107 ? 30.738 -4.342 -25.837 1.00 76.50 107 CYS A C 1
ATOM 860 O O . CYS A 1 107 ? 31.897 -4.721 -25.708 1.00 76.50 107 CYS A O 1
ATOM 862 N N . LEU A 1 108 ? 29.757 -5.178 -26.188 1.00 71.69 108 LEU A N 1
ATOM 863 C CA . LEU A 1 108 ? 29.953 -6.621 -26.393 1.00 71.69 108 LEU A CA 1
ATOM 864 C C . LEU A 1 108 ? 30.307 -6.988 -27.842 1.00 71.69 108 LEU A C 1
ATOM 866 O O . LEU A 1 108 ? 30.582 -8.150 -28.142 1.00 71.69 108 LEU A O 1
ATOM 870 N N . GLY A 1 109 ? 30.314 -6.006 -28.748 1.00 58.53 109 GLY A N 1
ATOM 871 C CA . GLY A 1 109 ? 30.338 -6.261 -30.182 1.00 58.53 109 GLY A CA 1
ATOM 872 C C . GLY A 1 109 ? 29.039 -6.935 -30.639 1.00 58.53 109 GLY A C 1
ATOM 873 O O . GLY A 1 109 ? 28.281 -7.500 -29.856 1.00 58.53 109 GLY A O 1
ATOM 874 N N . LYS A 1 110 ? 28.752 -6.879 -31.939 1.00 54.81 110 LYS A N 1
ATOM 875 C CA . LYS A 1 110 ? 27.470 -7.266 -32.566 1.00 54.81 110 LYS A CA 1
ATOM 876 C C . LYS A 1 110 ? 27.101 -8.769 -32.478 1.00 54.81 110 LYS A C 1
ATOM 878 O O . LYS A 1 110 ? 26.403 -9.261 -33.356 1.00 54.81 110 LYS A O 1
ATOM 883 N N . ASN A 1 111 ? 27.601 -9.532 -31.504 1.00 54.75 111 ASN A N 1
ATOM 884 C CA . ASN A 1 111 ? 27.467 -10.992 -31.459 1.00 54.75 111 ASN A CA 1
ATOM 885 C C . ASN A 1 111 ? 26.402 -11.529 -30.489 1.00 54.75 111 ASN A C 1
ATOM 887 O O . ASN A 1 111 ? 26.175 -12.733 -30.467 1.00 54.75 111 ASN A O 1
ATOM 891 N N . LEU A 1 112 ? 25.721 -10.681 -29.715 1.00 50.75 112 LEU A N 1
ATOM 892 C CA . LEU A 1 112 ? 24.599 -11.134 -28.891 1.00 50.75 112 LEU A CA 1
ATOM 893 C C . LEU A 1 112 ? 23.285 -10.942 -29.647 1.00 50.75 112 LEU A C 1
ATOM 895 O O . LEU A 1 112 ? 22.736 -9.845 -29.712 1.00 50.75 112 LEU A O 1
ATOM 899 N N . GLN A 1 113 ? 22.802 -12.035 -30.235 1.00 53.66 113 GLN A N 1
ATOM 900 C CA . GLN A 1 113 ? 21.435 -12.129 -30.733 1.00 53.66 113 GLN A CA 1
ATOM 901 C C . GLN A 1 113 ? 20.463 -11.992 -29.539 1.00 53.66 113 GLN A C 1
ATOM 903 O O . GLN A 1 113 ? 20.680 -12.657 -28.525 1.00 53.66 113 GLN A O 1
ATOM 908 N N . PRO A 1 114 ? 19.398 -11.165 -29.614 1.00 50.03 114 PRO A N 1
ATOM 909 C CA . PRO A 1 114 ? 18.533 -10.861 -28.463 1.00 50.03 114 PRO A CA 1
ATOM 910 C C . PRO A 1 114 ? 17.620 -12.015 -28.030 1.00 50.03 114 PRO A C 1
ATOM 912 O O . PRO A 1 114 ? 16.921 -11.912 -27.024 1.00 50.03 114 PRO A O 1
ATOM 915 N N . ASN A 1 115 ? 17.604 -13.114 -28.777 1.00 44.38 115 ASN A N 1
ATOM 916 C CA . ASN A 1 115 ? 16.785 -14.274 -28.467 1.00 44.38 115 ASN A CA 1
ATOM 917 C C . ASN A 1 115 ? 17.677 -15.308 -27.792 1.00 44.38 115 ASN A C 1
ATOM 919 O O . ASN A 1 115 ? 18.742 -15.605 -28.320 1.00 44.38 115 ASN A O 1
ATOM 923 N N . GLY A 1 116 ? 17.250 -15.832 -26.639 1.00 47.53 116 GLY A N 1
ATOM 924 C CA . GLY A 1 116 ? 17.995 -16.754 -25.774 1.00 47.53 116 GLY A CA 1
ATOM 925 C C . GLY A 1 116 ? 18.345 -18.108 -26.399 1.00 47.53 116 GLY A C 1
ATOM 926 O O . GLY A 1 116 ? 17.959 -19.155 -25.889 1.00 47.53 116 GLY A O 1
ATOM 927 N N . HIS A 1 117 ? 19.100 -18.098 -27.487 1.00 50.16 117 HIS A N 1
ATOM 928 C CA . HIS A 1 117 ? 19.888 -19.215 -27.951 1.00 50.16 117 HIS A CA 1
ATOM 929 C C . HIS A 1 117 ? 21.309 -18.987 -27.462 1.00 50.16 117 HIS A C 1
ATOM 931 O O . HIS A 1 117 ? 21.928 -17.961 -27.747 1.00 50.16 117 HIS A O 1
ATOM 937 N N . GLY A 1 118 ? 21.805 -19.947 -26.682 1.00 54.91 118 GLY A N 1
ATOM 938 C CA . GLY A 1 118 ? 23.226 -20.048 -26.395 1.00 54.91 118 GLY A CA 1
ATOM 939 C C . GLY A 1 118 ? 24.038 -20.051 -27.690 1.00 54.91 118 GLY A C 1
ATOM 940 O O . GLY A 1 118 ? 23.497 -20.231 -28.781 1.00 54.91 118 GLY A O 1
ATOM 941 N N . VAL A 1 119 ? 25.344 -19.826 -27.546 1.00 63.81 119 VAL A N 1
ATOM 942 C CA . VAL A 1 119 ? 26.319 -19.894 -28.642 1.00 63.81 119 VAL A CA 1
ATOM 943 C C . VAL A 1 119 ? 25.994 -21.103 -29.523 1.00 63.81 119 VAL A C 1
ATOM 945 O O . VAL A 1 119 ? 25.989 -22.227 -29.022 1.00 63.81 119 VAL A O 1
ATOM 948 N N . ASP A 1 120 ? 25.671 -20.862 -30.798 1.00 71.62 120 ASP A N 1
ATOM 949 C CA . ASP A 1 120 ? 25.320 -21.922 -31.744 1.00 71.62 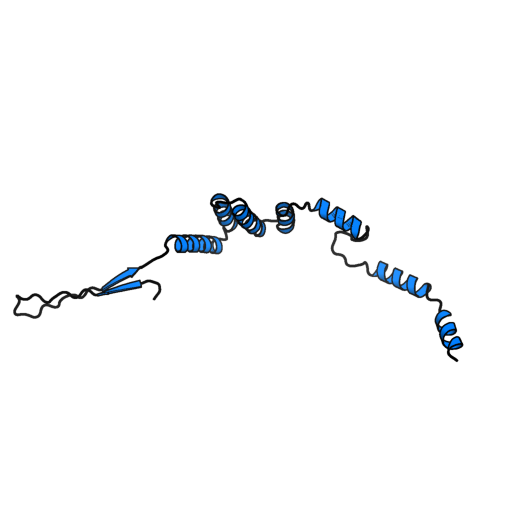120 ASP A CA 1
ATOM 950 C C . ASP A 1 120 ? 26.422 -22.989 -31.729 1.00 71.62 120 ASP A C 1
ATOM 952 O O . ASP A 1 120 ? 27.601 -22.693 -31.953 1.00 71.62 120 ASP A O 1
ATOM 956 N N . ALA A 1 121 ? 26.044 -24.222 -31.380 1.00 70.56 121 ALA A N 1
ATOM 957 C CA . ALA A 1 121 ? 26.996 -25.303 -31.150 1.00 70.56 121 ALA A CA 1
ATOM 958 C C . ALA A 1 121 ? 27.815 -25.610 -32.409 1.00 70.56 121 ALA A C 1
ATOM 960 O O . ALA A 1 121 ? 28.979 -25.993 -32.298 1.00 70.56 121 ALA A O 1
ATOM 961 N N . ASN A 1 122 ? 27.241 -25.380 -33.594 1.00 72.50 122 ASN A N 1
ATOM 962 C CA . ASN A 1 122 ? 27.931 -25.587 -34.860 1.00 72.50 122 ASN A CA 1
ATOM 963 C C . ASN A 1 122 ? 28.972 -24.489 -35.091 1.00 72.50 122 ASN A C 1
ATOM 965 O O . ASN A 1 122 ? 30.114 -24.801 -35.405 1.00 72.50 122 ASN A O 1
ATOM 969 N N . HIS A 1 123 ? 28.637 -23.223 -34.832 1.00 70.56 123 HIS A N 1
ATOM 970 C CA . HIS A 1 123 ? 29.585 -22.110 -34.912 1.00 70.56 123 HIS A CA 1
ATOM 971 C C . HIS A 1 123 ? 30.728 -22.232 -33.884 1.00 70.56 123 HIS A C 1
ATOM 973 O O . HIS A 1 123 ? 31.869 -21.852 -34.160 1.00 70.56 123 HIS A O 1
ATOM 979 N N . LEU A 1 124 ? 30.457 -22.794 -32.700 1.00 74.81 124 LEU A N 1
ATOM 980 C CA . LEU A 1 124 ? 31.500 -23.109 -31.722 1.00 74.81 124 LEU A CA 1
ATOM 981 C C . LEU A 1 124 ? 32.384 -24.275 -32.184 1.00 74.81 124 LEU A C 1
ATOM 983 O O . LEU A 1 124 ? 33.608 -24.169 -32.105 1.00 74.81 124 LEU A O 1
ATOM 987 N N . ALA A 1 125 ? 31.786 -25.359 -32.682 1.00 77.69 125 ALA A N 1
ATOM 988 C CA . ALA A 1 125 ? 32.519 -26.505 -33.213 1.00 77.69 125 ALA A CA 1
ATOM 989 C C . ALA A 1 125 ? 33.425 -26.092 -34.379 1.00 77.69 125 ALA A C 1
ATOM 991 O O . ALA A 1 125 ? 34.604 -26.428 -34.385 1.00 77.69 125 ALA A O 1
ATOM 992 N N . GLU A 1 126 ? 32.917 -25.270 -35.297 1.00 78.25 126 GLU A N 1
ATOM 993 C CA . GLU A 1 126 ? 33.661 -24.776 -36.453 1.00 78.25 126 GLU A CA 1
ATOM 994 C C . GLU A 1 126 ? 34.869 -23.931 -36.021 1.00 78.25 126 GLU A C 1
ATOM 996 O O . GLU A 1 126 ? 35.983 -24.152 -36.496 1.00 78.25 126 GLU A O 1
ATOM 1001 N N . LYS A 1 127 ? 34.700 -23.040 -35.032 1.00 75.94 127 LYS A N 1
ATOM 1002 C CA . LYS A 1 127 ? 35.815 -22.275 -34.449 1.00 75.94 127 LYS A CA 1
ATOM 1003 C C . LYS A 1 127 ? 36.837 -23.154 -33.725 1.00 75.94 127 LYS A C 1
ATOM 1005 O O . LYS A 1 127 ? 38.032 -22.891 -33.842 1.00 75.94 127 LYS A O 1
ATOM 1010 N N . ILE A 1 128 ? 36.399 -24.184 -32.998 1.00 77.81 128 ILE A N 1
ATOM 1011 C CA . ILE A 1 128 ? 37.296 -25.150 -32.340 1.00 77.81 128 ILE A CA 1
ATOM 1012 C C . ILE A 1 128 ? 38.075 -25.960 -33.385 1.00 77.81 128 ILE A C 1
ATOM 1014 O O . ILE A 1 128 ? 39.276 -26.163 -33.217 1.00 77.81 128 ILE A O 1
ATOM 1018 N N . GLN A 1 129 ? 37.434 -26.362 -34.486 1.00 74.06 129 GLN A N 1
ATOM 1019 C CA . GLN A 1 129 ? 38.087 -27.039 -35.608 1.00 74.06 129 GLN A CA 1
ATOM 1020 C C . GLN A 1 129 ? 39.124 -26.141 -36.294 1.00 74.06 129 GLN A C 1
ATOM 1022 O O . GLN A 1 129 ? 40.203 -26.590 -36.667 1.00 74.06 129 GLN A O 1
ATOM 1027 N N . LEU A 1 130 ? 38.813 -24.855 -36.459 1.00 72.25 130 LEU A N 1
ATOM 1028 C CA . LEU A 1 130 ? 39.716 -23.899 -37.096 1.00 72.25 130 LEU A CA 1
ATOM 1029 C C . LEU A 1 130 ? 40.941 -23.620 -36.216 1.00 72.25 130 LEU A C 1
ATOM 1031 O O . LEU A 1 130 ? 42.062 -23.541 -36.716 1.00 72.25 130 LEU A O 1
ATOM 1035 N N . LEU A 1 131 ? 40.739 -23.541 -34.897 1.00 69.31 131 LEU A N 1
ATOM 1036 C CA . LEU A 1 131 ? 41.820 -23.459 -33.916 1.00 69.31 131 LEU A CA 1
ATOM 1037 C C . LEU A 1 131 ? 42.675 -24.732 -33.907 1.00 69.31 131 LEU A C 1
ATOM 1039 O O . LEU A 1 131 ? 43.897 -24.625 -33.871 1.00 69.31 131 LEU A O 1
ATOM 1043 N N . SER A 1 132 ? 42.075 -25.923 -33.999 1.00 64.44 132 SER A N 1
ATOM 1044 C CA . SER A 1 132 ? 42.836 -27.178 -34.054 1.00 64.44 132 SER A CA 1
ATOM 1045 C C . SER A 1 132 ? 43.593 -27.361 -35.373 1.00 64.44 132 SER A C 1
ATOM 1047 O O . SER A 1 132 ? 44.687 -27.915 -35.362 1.00 64.44 132 SER A O 1
ATOM 1049 N N . ALA A 1 133 ? 43.082 -26.828 -36.487 1.00 62.19 133 ALA A N 1
ATOM 1050 C CA . ALA A 1 133 ? 43.771 -26.829 -37.778 1.00 62.19 133 ALA A CA 1
ATOM 1051 C C . ALA A 1 133 ? 44.970 -25.861 -37.833 1.00 62.19 133 ALA A C 1
ATOM 1053 O O . ALA A 1 133 ? 45.915 -26.096 -38.585 1.00 62.19 133 ALA A O 1
ATOM 1054 N N . GLN A 1 134 ? 44.957 -24.786 -37.036 1.00 58.91 134 GLN A N 1
ATOM 1055 C CA . GLN A 1 134 ? 46.095 -23.863 -36.906 1.00 58.91 134 GLN A CA 1
ATOM 1056 C C . GLN A 1 134 ? 47.184 -24.390 -35.958 1.00 58.91 134 GLN A C 1
ATOM 1058 O O . GLN A 1 134 ? 48.336 -23.959 -36.040 1.00 58.91 134 GLN A O 1
ATOM 1063 N N . VAL A 1 135 ? 46.861 -25.356 -35.092 1.00 58.44 135 VAL A N 1
ATOM 1064 C CA . VAL A 1 135 ? 47.863 -26.089 -34.312 1.00 58.44 135 VAL A CA 1
ATOM 1065 C C . VAL A 1 135 ? 48.464 -27.165 -35.212 1.00 58.44 135 VAL A C 1
ATOM 1067 O O . VAL A 1 135 ? 48.001 -28.301 -35.278 1.00 58.44 135 VAL A O 1
ATOM 1070 N N . SER A 1 136 ? 49.511 -26.789 -35.946 1.00 55.25 136 SER A N 1
ATOM 1071 C CA . SER A 1 136 ? 50.276 -27.746 -36.742 1.00 55.25 136 SER A CA 1
ATOM 1072 C C . SER A 1 136 ? 50.818 -28.864 -35.836 1.00 55.25 136 SER A C 1
ATOM 1074 O O . SER A 1 136 ? 51.474 -28.56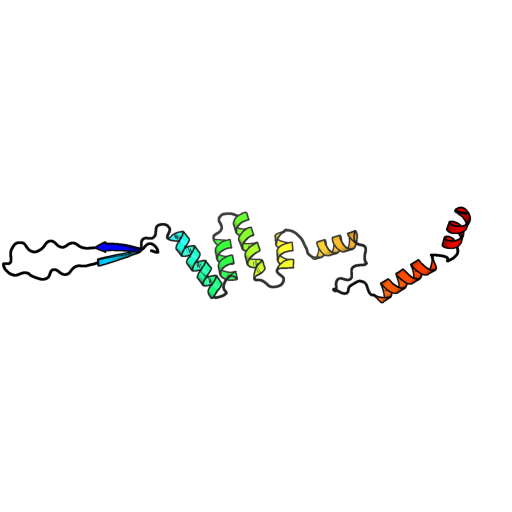1 -34.835 1.00 55.25 136 SER A O 1
ATOM 1076 N N . PRO A 1 137 ? 50.652 -30.156 -36.186 1.00 54.34 137 PRO A N 1
ATOM 1077 C CA . PRO A 1 137 ? 51.225 -31.267 -35.416 1.00 54.34 137 PRO A CA 1
ATOM 1078 C C . PRO A 1 137 ? 52.764 -31.201 -35.287 1.00 54.34 137 PRO A C 1
ATOM 1080 O O . PRO A 1 137 ? 53.347 -31.885 -34.449 1.00 54.34 137 PRO A O 1
ATOM 1083 N N . GLY A 1 138 ? 53.431 -30.332 -36.057 1.00 53.75 138 GLY A N 1
ATOM 1084 C CA . GLY A 1 138 ? 54.866 -30.055 -35.960 1.00 53.75 138 GLY A CA 1
ATOM 1085 C C . GLY A 1 138 ? 55.313 -29.225 -34.748 1.00 53.75 138 GLY A C 1
ATOM 1086 O O . GLY A 1 138 ? 56.494 -29.266 -34.411 1.00 53.75 138 GLY A O 1
ATOM 1087 N N . THR A 1 139 ? 54.421 -28.507 -34.051 1.00 54.41 139 THR A N 1
ATOM 1088 C CA . THR A 1 139 ? 54.827 -27.696 -32.882 1.00 54.41 139 THR A CA 1
ATOM 1089 C C . THR A 1 139 ? 55.134 -28.566 -31.663 1.00 54.41 139 THR A C 1
ATOM 1091 O O . THR A 1 139 ? 56.052 -28.257 -30.907 1.00 54.41 139 THR A O 1
ATOM 1094 N N . TYR A 1 140 ? 54.446 -29.703 -31.507 1.00 48.59 140 TYR A N 1
ATOM 1095 C CA . TYR A 1 140 ? 54.756 -30.656 -30.437 1.00 48.59 140 TYR A CA 1
ATOM 1096 C C . TYR A 1 140 ? 56.130 -31.299 -30.633 1.00 48.59 140 TYR A C 1
ATOM 1098 O O . TYR A 1 140 ? 56.879 -31.411 -29.667 1.00 48.59 140 TYR A O 1
ATOM 1106 N N . LEU A 1 141 ? 56.497 -31.645 -31.874 1.00 51.38 141 LEU A N 1
ATOM 1107 C CA . LEU A 1 141 ? 57.780 -32.286 -32.178 1.00 51.38 141 LEU A CA 1
ATOM 1108 C C . LEU A 1 141 ? 58.977 -31.335 -31.994 1.00 51.38 141 LEU A C 1
ATOM 1110 O O . LEU A 1 141 ? 60.034 -31.763 -31.538 1.00 51.38 141 LEU A O 1
ATOM 1114 N N . TYR A 1 142 ? 58.797 -30.039 -32.272 1.00 50.66 142 TYR A N 1
ATOM 1115 C CA . TYR A 1 142 ? 59.827 -29.023 -32.021 1.00 50.66 142 TYR A CA 1
ATOM 1116 C C . TYR A 1 142 ? 60.108 -28.823 -30.525 1.00 50.66 142 TYR A C 1
ATOM 1118 O O . TYR A 1 142 ? 61.251 -28.598 -30.142 1.00 50.66 142 TYR A O 1
ATOM 1126 N N . ILE A 1 143 ? 59.089 -28.950 -29.669 1.00 52.81 143 ILE A N 1
ATOM 1127 C CA . ILE A 1 143 ? 59.259 -28.799 -28.218 1.00 52.81 143 ILE A CA 1
ATOM 1128 C C . ILE A 1 143 ? 59.958 -30.025 -27.611 1.00 52.81 143 ILE A C 1
ATOM 1130 O O . ILE A 1 143 ? 60.845 -29.850 -26.781 1.00 52.81 143 ILE A O 1
ATOM 1134 N N . VAL A 1 144 ? 59.639 -31.257 -28.039 1.00 54.09 144 VAL A N 1
ATOM 1135 C CA . VAL A 1 144 ? 60.339 -32.451 -27.515 1.00 54.09 144 VAL A CA 1
ATOM 1136 C C . VAL A 1 144 ? 61.775 -32.600 -28.027 1.00 54.09 144 VAL A C 1
ATOM 1138 O O . VAL A 1 144 ? 62.611 -33.103 -27.287 1.00 54.09 144 VAL A O 1
ATOM 1141 N N . HIS A 1 145 ? 62.105 -32.127 -29.234 1.00 51.56 145 HIS A N 1
ATOM 1142 C CA . HIS A 1 145 ? 63.477 -32.203 -29.761 1.00 51.56 145 HIS A CA 1
ATOM 1143 C C . HIS A 1 145 ? 64.419 -31.116 -29.202 1.00 51.56 145 HIS A C 1
ATOM 1145 O O . HIS A 1 145 ? 65.630 -31.233 -29.334 1.00 51.56 145 HIS A O 1
ATOM 1151 N N . SER A 1 146 ? 63.901 -30.049 -28.584 1.00 51.62 146 SER A N 1
ATOM 1152 C CA . SER A 1 146 ? 64.728 -29.041 -27.889 1.00 51.62 146 SER A CA 1
ATOM 1153 C C . SER A 1 146 ? 64.912 -29.316 -26.391 1.00 51.62 146 SER A C 1
ATOM 1155 O O . SER A 1 146 ? 65.600 -28.551 -25.719 1.00 51.62 146 SER A O 1
ATOM 1157 N N . LEU A 1 147 ? 64.291 -30.376 -25.865 1.00 49.22 147 LEU A N 1
ATOM 1158 C CA . LEU A 1 147 ? 64.378 -30.798 -24.461 1.00 49.22 147 LEU A CA 1
ATOM 1159 C C . LEU A 1 147 ? 65.105 -32.142 -24.259 1.00 49.22 147 LEU A C 1
ATOM 1161 O O . LEU A 1 147 ? 65.229 -32.582 -23.116 1.00 49.22 147 LEU A O 1
ATOM 1165 N N . LEU A 1 148 ? 65.599 -32.763 -25.336 1.00 46.66 148 LEU A N 1
ATOM 1166 C CA . LEU A 1 148 ? 66.601 -33.835 -25.308 1.00 46.66 148 LEU A CA 1
ATOM 1167 C C . LEU A 1 148 ? 67.951 -33.277 -25.768 1.00 46.66 148 LEU A C 1
ATOM 1169 O O . LEU A 1 148 ? 68.974 -33.684 -25.177 1.00 46.66 148 LEU A O 1
#

Nearest PDB structures (foldseek):
  6z16-assembly1_f  TM=4.686E-01  e=6.717E+00  Anoxybacillus flavithermus WK1
  7qru-assembly1_F  TM=4.408E-01  e=8.153E+00  Alkalihalophilus pseudofirmus
  7ytj-assembly1_A  TM=2.260E-01  e=6.296E+00  Saccharomyces cerevisiae
  4n9f-assembly4_O  TM=3.438E-01  e=8.697E+00  Homo sapiens

Radius of gyration: 37.82 Å; Cα contacts (8 Å, |Δi|>4): 76; chains: 1; bounding box: 99×47×94 Å

Organism: NCBI:txid62062

InterPro domains:
  IPR040251 Protein transport protein SEC31-like [PTHR13923] (1-115)